Protein AF-A0A2M7WQL7-F1 (afdb_monomer)

Secondary structure (DSSP, 8-state):
-----------B-TTT--B--TT-TTTTSSSHHHHHHHHHHHHTTS-----

Radius of gyration: 15.18 Å; Cα contacts (8 Å, |Δi|>4): 49; chains: 1; bounding box: 36×24×45 Å

Sequence (51 aa):
MTSTATSDLKFRCPTCKKQVTRGSDYFPFCSDRCKIIDLGAWASGDYSIAG

pLDDT: mean 88.39, std 15.06, range [47.84, 98.5]

Mean predicted aligned error: 7.05 Å

Foldseek 3Di:
DDDDCPDPPQQAAPQPGDTDDPPPPPPVHPDPVSVVVVVVCVVVVVDDDDD

Nearest PDB structures (foldseek):
  4tma-assembly1_I  TM=8.703E-01  e=9.928E-04  Escherichia coli K-12
  4tma-assembly1_K  TM=8.659E-01  e=1.563E-03  Escherichia coli K-12
  4tma-assembly2_J  TM=8.981E-01  e=4.176E-03  Escherichia coli K-12
  8hky-assembly1_S14P  TM=3.512E-01  e=8.024E+00  Sulfolobus acidocaldarius DSM 639

Solvent-accessible surface area (backbone atoms only — not comparable to full-atom values): 3361 Å² total; per-residue (Å²): 139,90,84,82,84,73,74,80,81,74,41,48,9,82,76,78,59,46,74,32,62,88,87,44,98,41,51,70,26,69,35,66,70,44,49,52,52,52,52,48,37,49,75,72,55,79,52,82,78,91,127

Structure (mmCIF, N/CA/C/O backbone):
data_AF-A0A2M7WQL7-F1
#
_entry.id   AF-A0A2M7WQL7-F1
#
loop_
_atom_site.group_PDB
_atom_site.id
_atom_site.type_symbol
_atom_site.label_atom_id
_atom_site.label_alt_id
_atom_site.label_comp_id
_atom_site.label_asym_id
_atom_site.label_entity_id
_atom_site.label_seq_id
_atom_site.pdbx_PDB_ins_code
_atom_site.Cartn_x
_atom_site.Cartn_y
_atom_site.Cartn_z
_atom_site.occupancy
_atom_site.B_iso_or_equiv
_atom_site.auth_seq_id
_atom_site.auth_comp_id
_atom_site.auth_asym_id
_atom_site.auth_atom_id
_atom_site.pdbx_PDB_model_num
ATOM 1 N N . MET A 1 1 ? -27.377 -12.891 28.119 1.00 47.84 1 MET A N 1
ATOM 2 C CA . MET A 1 1 ? -27.067 -13.767 26.972 1.00 47.84 1 MET A CA 1
ATOM 3 C C . MET A 1 1 ? -26.286 -12.944 25.961 1.00 47.84 1 MET A C 1
ATOM 5 O O . MET A 1 1 ? -26.863 -12.222 25.164 1.00 47.84 1 MET A O 1
ATOM 9 N N . THR A 1 2 ? -24.966 -12.937 26.115 1.00 56.22 2 THR A N 1
ATOM 10 C CA . THR A 1 2 ? -23.992 -12.276 25.244 1.00 56.22 2 THR A CA 1
ATOM 11 C C . THR A 1 2 ? -23.682 -13.188 24.059 1.00 56.22 2 THR A C 1
ATOM 13 O O . THR A 1 2 ? -23.294 -14.329 24.287 1.00 56.22 2 THR A O 1
ATOM 16 N N . SER A 1 3 ? -23.841 -12.707 22.820 1.00 67.25 3 SER A N 1
ATOM 17 C CA . SER A 1 3 ? -22.992 -13.046 21.658 1.00 67.25 3 SER A CA 1
ATOM 18 C C . SER A 1 3 ? -23.623 -12.601 20.339 1.00 67.25 3 SER A C 1
ATOM 20 O O . SER A 1 3 ? -24.445 -13.304 19.766 1.00 67.25 3 SER A O 1
ATOM 22 N N . THR A 1 4 ? -23.126 -11.489 19.808 1.00 52.25 4 THR A N 1
ATOM 23 C CA . THR A 1 4 ? -22.897 -11.326 18.366 1.00 52.25 4 THR A CA 1
ATOM 24 C C . THR A 1 4 ? -21.602 -10.545 18.229 1.00 52.25 4 THR A C 1
ATOM 26 O O . THR A 1 4 ? -21.590 -9.318 18.185 1.00 52.25 4 THR A O 1
ATOM 29 N N . ALA A 1 5 ? -20.484 -11.271 18.239 1.00 60.00 5 ALA A N 1
ATOM 30 C CA . ALA A 1 5 ? -19.217 -10.752 17.753 1.00 60.00 5 ALA A CA 1
ATOM 31 C C . ALA A 1 5 ? -19.314 -10.677 16.224 1.00 60.00 5 ALA A C 1
ATOM 33 O O . ALA A 1 5 ? -18.855 -11.566 15.512 1.00 60.00 5 ALA A O 1
ATOM 34 N N . THR A 1 6 ? -19.972 -9.633 15.719 1.00 54.50 6 THR A N 1
ATOM 35 C CA . THR A 1 6 ? -19.865 -9.252 14.313 1.00 54.50 6 THR A CA 1
ATOM 36 C C . THR A 1 6 ? -18.436 -8.772 14.135 1.00 54.50 6 THR A C 1
ATOM 38 O O . THR A 1 6 ? -18.085 -7.677 14.563 1.00 54.50 6 THR A O 1
ATOM 41 N N . SER A 1 7 ? -17.596 -9.670 13.629 1.00 56.59 7 SER A N 1
ATOM 42 C CA . SER A 1 7 ? -16.179 -9.480 13.356 1.00 56.59 7 SER A CA 1
ATOM 43 C C . SER A 1 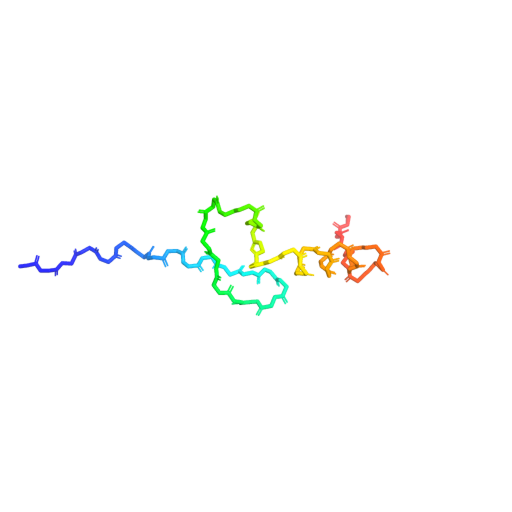7 ? -15.898 -8.064 12.866 1.00 56.59 7 SER A C 1
ATOM 45 O O . SER A 1 7 ? -16.269 -7.699 11.750 1.00 56.59 7 SER A O 1
ATOM 47 N N . ASP A 1 8 ? -15.243 -7.291 13.724 1.00 59.62 8 ASP A N 1
ATOM 48 C CA . ASP A 1 8 ? 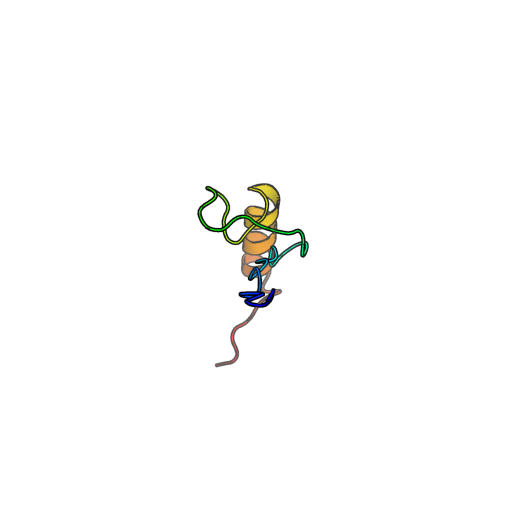-14.604 -6.026 13.406 1.00 59.62 8 ASP A CA 1
ATOM 49 C C . ASP A 1 8 ? -13.615 -6.311 12.265 1.00 59.62 8 ASP A C 1
ATOM 51 O O . ASP A 1 8 ? -12.509 -6.811 12.496 1.00 59.62 8 ASP A O 1
ATOM 55 N N . LEU A 1 9 ? -14.061 -6.144 11.013 1.00 63.59 9 LEU A N 1
ATOM 56 C CA . LEU A 1 9 ? -13.246 -6.333 9.815 1.00 63.59 9 LEU A CA 1
ATOM 57 C C . LEU A 1 9 ? -12.195 -5.223 9.814 1.00 63.59 9 LEU A C 1
ATOM 59 O O . LEU A 1 9 ? -12.334 -4.184 9.174 1.00 63.59 9 LEU A O 1
ATOM 63 N N . LYS A 1 10 ? -11.143 -5.440 10.604 1.00 75.31 10 LYS A N 1
ATOM 64 C CA . LYS A 1 10 ? -9.999 -4.552 10.745 1.00 75.31 10 LYS A CA 1
ATOM 65 C C . LYS A 1 10 ? -9.222 -4.595 9.439 1.00 75.31 10 LYS A C 1
ATOM 67 O O . LYS A 1 10 ? -8.362 -5.455 9.241 1.00 75.31 10 LYS A O 1
ATOM 72 N N . PHE A 1 11 ? -9.542 -3.665 8.546 1.00 91.38 11 PHE A N 1
ATOM 73 C CA . PHE A 1 11 ? -8.778 -3.433 7.331 1.00 91.38 11 PHE A CA 1
ATOM 74 C C . PHE A 1 11 ? -7.316 -3.148 7.694 1.00 91.38 11 PHE A C 1
ATOM 76 O O . PHE A 1 11 ? -7.013 -2.514 8.712 1.00 91.38 11 PHE A O 1
ATOM 83 N N . ARG A 1 12 ? -6.396 -3.624 6.856 1.00 95.56 12 ARG A N 1
ATOM 84 C CA . ARG A 1 12 ? -4.957 -3.425 7.035 1.00 95.56 12 ARG A CA 1
ATOM 85 C C . ARG A 1 12 ? -4.387 -2.703 5.830 1.00 95.56 12 ARG A C 1
ATOM 87 O O . ARG A 1 12 ? -4.708 -3.050 4.699 1.00 95.56 12 ARG A O 1
ATOM 94 N N . CYS A 1 13 ? -3.496 -1.754 6.089 1.00 96.94 13 CYS A N 1
ATOM 95 C CA . CYS A 1 13 ? -2.754 -1.058 5.051 1.00 96.94 13 CYS A CA 1
ATOM 96 C C . CYS A 1 13 ? -1.975 -2.082 4.204 1.00 96.94 13 CYS A C 1
ATOM 98 O O . CYS A 1 13 ? -1.205 -2.859 4.780 1.00 96.94 13 CYS A O 1
ATOM 100 N N . PRO A 1 14 ? -2.121 -2.089 2.869 1.00 96.69 14 PRO A N 1
ATOM 101 C CA . PRO A 1 14 ? -1.438 -3.059 2.019 1.00 96.69 14 PRO A CA 1
ATOM 102 C C . PRO A 1 14 ? 0.087 -2.946 2.123 1.00 96.69 14 PRO A C 1
ATOM 104 O O . PRO A 1 14 ? 0.764 -3.972 2.157 1.00 96.69 14 PRO A O 1
ATOM 107 N N . THR A 1 15 ? 0.601 -1.727 2.297 1.00 97.88 15 THR A N 1
ATOM 108 C CA . THR A 1 15 ? 2.033 -1.409 2.351 1.00 97.88 15 THR A CA 1
ATOM 109 C C . THR A 1 15 ? 2.701 -1.813 3.668 1.00 97.88 15 THR A C 1
ATOM 111 O O . THR A 1 15 ? 3.732 -2.472 3.660 1.00 97.88 15 THR A O 1
ATOM 114 N N . CYS A 1 16 ? 2.133 -1.432 4.821 1.00 97.50 16 CYS A N 1
ATOM 115 C CA . CYS A 1 16 ? 2.797 -1.602 6.128 1.00 97.50 16 CYS A CA 1
ATOM 116 C C . CYS A 1 16 ? 2.004 -2.424 7.157 1.00 97.50 16 CYS A C 1
ATOM 118 O O . CYS A 1 16 ? 2.432 -2.567 8.300 1.00 97.50 16 CYS A O 1
ATOM 120 N N . LYS A 1 17 ? 0.830 -2.944 6.778 1.00 96.50 17 LYS A N 1
ATOM 121 C CA . LYS A 1 17 ? -0.043 -3.825 7.578 1.00 96.50 17 LYS A CA 1
ATOM 122 C C . LYS A 1 17 ? -0.636 -3.226 8.866 1.00 96.50 17 LYS A C 1
ATOM 124 O O . LYS A 1 17 ? -1.341 -3.936 9.591 1.00 96.50 17 LYS A O 1
ATOM 129 N N . LYS A 1 18 ? -0.432 -1.927 9.125 1.00 95.56 18 LYS A N 1
ATOM 130 C CA . LYS A 1 18 ? -1.126 -1.178 10.191 1.00 95.56 18 LYS A CA 1
ATOM 131 C C . LYS A 1 18 ? -2.642 -1.192 9.980 1.00 95.56 18 LYS A C 1
ATOM 133 O O . LYS A 1 18 ? -3.101 -1.270 8.842 1.00 95.56 18 LYS A O 1
ATOM 138 N N . GLN A 1 19 ? -3.410 -1.103 11.065 1.00 94.31 19 GLN A N 1
ATOM 139 C CA . GLN A 1 19 ? -4.870 -0.987 10.989 1.00 94.31 19 GLN A CA 1
ATOM 140 C C . GLN A 1 19 ? -5.278 0.301 10.264 1.00 94.31 19 GLN A C 1
ATOM 142 O O . GLN A 1 19 ? -4.633 1.336 10.439 1.00 94.31 19 GLN A O 1
ATOM 147 N N . VAL A 1 20 ? -6.348 0.232 9.470 1.00 94.75 20 VAL A N 1
ATOM 148 C CA . VAL A 1 20 ? -6.924 1.392 8.781 1.00 94.75 20 VAL A CA 1
ATOM 149 C C . VAL A 1 20 ? -8.415 1.502 9.063 1.00 94.75 20 VAL A C 1
ATOM 151 O O . VAL A 1 20 ? -9.131 0.502 9.129 1.00 94.75 20 VAL A O 1
ATOM 154 N N . THR A 1 21 ? -8.875 2.738 9.211 1.00 90.25 21 THR A N 1
ATOM 155 C CA . THR A 1 21 ? -10.295 3.062 9.331 1.00 90.25 21 THR A CA 1
ATOM 156 C C . THR A 1 21 ? -10.897 3.151 7.936 1.00 90.25 21 THR A C 1
ATOM 158 O O . THR A 1 21 ? -10.382 3.872 7.080 1.00 90.25 21 THR A O 1
ATOM 161 N N . ARG A 1 22 ? -11.989 2.424 7.687 1.00 90.44 22 ARG A N 1
ATOM 162 C CA . ARG A 1 22 ? -12.724 2.532 6.421 1.00 90.44 22 ARG A CA 1
ATOM 163 C C . ARG A 1 22 ? -13.279 3.950 6.266 1.00 90.44 22 ARG A C 1
ATOM 165 O O . ARG A 1 22 ? -13.880 4.465 7.201 1.00 90.44 22 ARG A O 1
ATOM 172 N N . GLY A 1 23 ? -13.097 4.550 5.091 1.00 88.06 23 GLY A N 1
ATOM 173 C CA . GLY A 1 23 ? -13.587 5.901 4.793 1.00 88.06 23 GLY A CA 1
ATOM 174 C C . GLY A 1 23 ? -12.674 7.043 5.248 1.00 88.06 23 GLY A C 1
ATOM 175 O O . GLY A 1 23 ? -13.076 8.192 5.127 1.00 88.06 23 GLY A O 1
ATOM 176 N N . SER A 1 24 ? -11.465 6.760 5.750 1.00 91.00 24 SER A N 1
ATOM 177 C CA . SER A 1 24 ? -10.447 7.807 5.889 1.00 91.00 24 SER A CA 1
ATOM 178 C C . SER A 1 24 ? -9.959 8.280 4.517 1.00 91.00 24 SER A C 1
ATOM 180 O O . SER A 1 24 ? -9.979 7.511 3.554 1.00 91.00 24 SER A O 1
ATOM 182 N N . ASP A 1 25 ? -9.432 9.503 4.447 1.00 95.38 25 ASP A N 1
ATOM 183 C CA . ASP A 1 25 ? -8.934 10.115 3.201 1.00 95.38 25 ASP A CA 1
ATOM 184 C C . ASP A 1 25 ? -7.835 9.296 2.506 1.00 95.38 25 ASP A C 1
ATOM 186 O O . ASP A 1 25 ? -7.620 9.407 1.299 1.00 95.38 25 ASP A O 1
ATOM 190 N N . TYR A 1 26 ? -7.134 8.456 3.270 1.00 95.56 26 TYR A N 1
ATOM 191 C CA . TYR A 1 26 ? -6.049 7.616 2.773 1.00 95.56 26 TYR A CA 1
ATOM 192 C C . TYR A 1 26 ? -6.451 6.159 2.564 1.00 95.56 26 TYR A C 1
ATOM 194 O O . TYR A 1 26 ? -5.624 5.391 2.076 1.00 95.56 26 TYR A O 1
ATOM 202 N N . PHE A 1 27 ? -7.672 5.750 2.924 1.00 95.19 27 PHE A N 1
ATOM 203 C CA . PHE A 1 27 ? -8.129 4.370 2.766 1.00 95.19 27 PHE A CA 1
ATOM 204 C C . PHE A 1 27 ? -7.945 3.905 1.303 1.00 95.19 27 PHE A C 1
ATOM 206 O O . PHE A 1 27 ? -8.364 4.622 0.394 1.00 95.19 27 PHE A O 1
ATOM 213 N N . PRO A 1 28 ? -7.325 2.732 1.035 1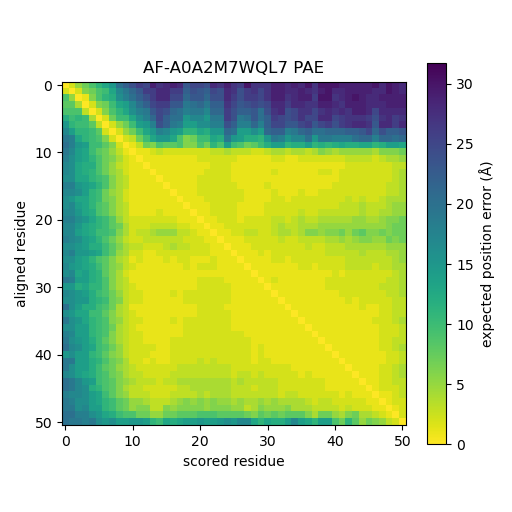.00 95.88 28 PRO A N 1
ATOM 214 C CA . PRO A 1 28 ? -7.032 1.612 1.946 1.00 95.88 28 PRO A CA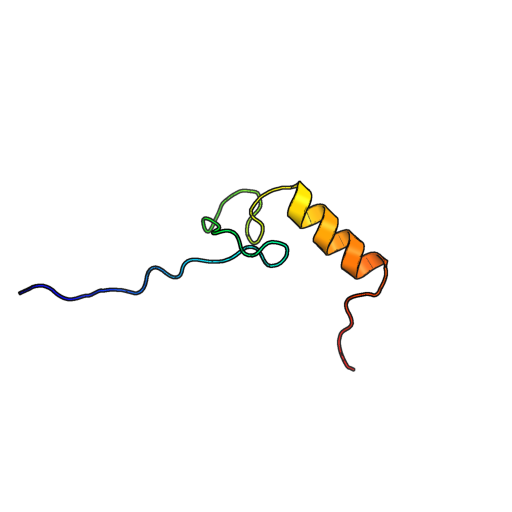 1
ATOM 215 C C . PRO A 1 28 ? -5.686 1.686 2.697 1.00 95.88 28 PRO A C 1
ATOM 217 O O . PRO A 1 28 ? -5.297 0.734 3.376 1.00 95.88 28 PRO A O 1
ATOM 220 N N . PHE A 1 29 ? -4.949 2.788 2.596 1.00 97.81 29 PHE A N 1
ATOM 221 C CA . PHE A 1 29 ? -3.660 3.005 3.252 1.00 97.81 29 PHE A CA 1
ATOM 222 C C . PHE A 1 29 ? -3.809 3.694 4.616 1.00 97.81 29 PHE A C 1
ATOM 224 O O . PHE A 1 29 ? -4.820 4.322 4.919 1.00 97.81 29 PHE A O 1
ATOM 231 N N . CYS A 1 30 ? -2.783 3.582 5.467 1.00 96.88 30 CYS A N 1
ATOM 232 C CA . CYS A 1 30 ? -2.789 4.258 6.770 1.00 96.88 30 CYS A CA 1
ATOM 233 C C . CYS A 1 30 ? -2.325 5.722 6.706 1.00 96.88 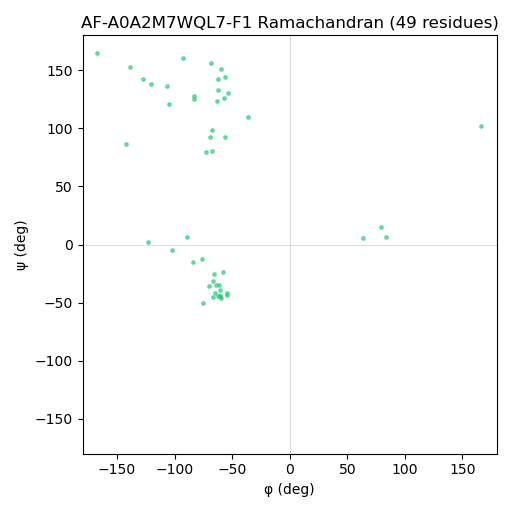30 CYS A C 1
ATOM 235 O O . CYS A 1 30 ? -2.477 6.441 7.688 1.00 96.88 30 CYS A O 1
ATOM 237 N N . SER A 1 31 ? -1.693 6.143 5.607 1.00 97.38 31 SER A N 1
ATOM 238 C CA . SER A 1 31 ? -1.187 7.503 5.401 1.00 97.38 31 SER A CA 1
ATOM 239 C C . SER A 1 31 ? -0.800 7.741 3.942 1.00 97.38 31 SER A C 1
ATOM 241 O O . SER A 1 31 ? -0.573 6.785 3.194 1.00 97.38 31 SER A O 1
ATOM 243 N N . ASP A 1 32 ? -0.630 9.013 3.577 1.00 97.88 32 ASP A N 1
ATOM 244 C CA . ASP A 1 32 ? -0.141 9.436 2.259 1.00 97.88 32 ASP A CA 1
ATOM 245 C C . ASP A 1 32 ? 1.204 8.790 1.883 1.00 97.88 32 ASP A C 1
ATOM 247 O O . ASP A 1 32 ? 1.371 8.250 0.793 1.00 97.88 32 ASP A O 1
ATOM 251 N N . ARG A 1 33 ? 2.139 8.702 2.840 1.00 98.12 33 ARG A N 1
ATOM 252 C CA . ARG A 1 33 ? 3.432 8.030 2.631 1.00 98.12 33 ARG A CA 1
ATOM 253 C C . ARG A 1 33 ? 3.271 6.590 2.129 1.00 98.12 33 ARG A C 1
ATOM 255 O O . ARG A 1 33 ? 4.015 6.170 1.251 1.00 98.12 33 ARG A O 1
ATOM 262 N N . CYS A 1 34 ? 2.338 5.819 2.694 1.00 98.44 34 CYS A N 1
ATOM 263 C CA . CYS A 1 34 ? 2.137 4.429 2.268 1.00 98.44 34 CYS A CA 1
ATOM 264 C C . CYS A 1 34 ? 1.521 4.344 0.868 1.00 98.44 34 CYS A C 1
ATOM 266 O O . CYS A 1 34 ? 1.918 3.474 0.101 1.00 98.44 34 CYS A O 1
ATOM 268 N N . LYS A 1 35 ? 0.621 5.273 0.523 1.00 97.94 35 LYS A N 1
ATOM 269 C CA . LYS A 1 35 ? 0.070 5.401 -0.830 1.00 97.94 35 LYS A CA 1
ATOM 270 C C . LYS A 1 35 ? 1.175 5.675 -1.856 1.00 97.94 35 LYS A C 1
ATOM 272 O O . LYS A 1 35 ? 1.224 5.009 -2.882 1.00 97.94 35 LYS A O 1
ATOM 277 N N . ILE A 1 36 ? 2.089 6.605 -1.568 1.00 98.38 36 ILE A N 1
ATOM 278 C CA . ILE A 1 36 ? 3.205 6.935 -2.471 1.00 98.38 36 ILE A CA 1
ATOM 279 C C . ILE A 1 36 ? 4.163 5.749 -2.641 1.00 98.38 36 ILE A C 1
ATOM 281 O O . ILE A 1 36 ? 4.582 5.472 -3.759 1.00 98.38 36 ILE A O 1
ATOM 285 N N . ILE A 1 37 ? 4.492 5.027 -1.563 1.00 98.50 37 ILE A N 1
ATOM 286 C CA . ILE A 1 37 ? 5.348 3.829 -1.643 1.00 98.50 37 ILE A CA 1
ATOM 287 C C . ILE A 1 37 ? 4.707 2.759 -2.533 1.00 98.50 37 ILE A C 1
ATOM 289 O O . ILE A 1 37 ? 5.393 2.174 -3.364 1.00 98.50 37 ILE A O 1
ATOM 293 N N . ASP A 1 38 ? 3.405 2.518 -2.368 1.00 98.06 38 ASP A N 1
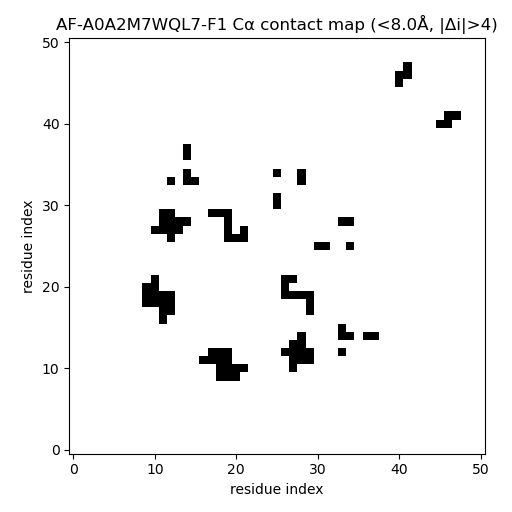ATOM 294 C CA . ASP A 1 38 ? 2.675 1.538 -3.175 1.00 98.06 38 ASP A CA 1
ATOM 295 C C . ASP A 1 38 ? 2.682 1.912 -4.665 1.00 98.06 38 ASP A C 1
ATOM 297 O O . ASP A 1 38 ? 3.005 1.081 -5.509 1.00 98.06 38 ASP A O 1
ATOM 301 N N . LEU A 1 39 ? 2.442 3.190 -4.983 1.00 98.12 39 LEU A N 1
ATOM 302 C CA . LEU A 1 39 ? 2.568 3.713 -6.348 1.00 98.12 39 LEU A CA 1
ATOM 303 C C . LEU A 1 39 ? 3.995 3.571 -6.896 1.00 98.12 39 LEU A C 1
ATOM 305 O O . LEU A 1 39 ? 4.171 3.238 -8.066 1.00 98.12 39 LEU A O 1
ATOM 309 N N . GLY A 1 40 ? 5.007 3.801 -6.057 1.00 98.12 40 GLY A N 1
ATOM 310 C CA . GLY A 1 40 ? 6.410 3.607 -6.411 1.00 98.12 40 GLY A CA 1
ATOM 311 C C . GLY A 1 40 ? 6.720 2.163 -6.802 1.00 98.12 40 GLY A C 1
ATOM 312 O O . GLY A 1 40 ? 7.360 1.958 -7.825 1.00 98.12 40 GLY A O 1
ATOM 313 N N . ALA A 1 41 ? 6.208 1.185 -6.048 1.00 98.19 41 ALA A N 1
ATOM 314 C CA . ALA A 1 41 ? 6.380 -0.245 -6.330 1.00 98.19 41 ALA A CA 1
ATOM 315 C C . ALA A 1 41 ? 5.718 -0.677 -7.656 1.00 98.19 41 ALA A C 1
ATOM 317 O O . ALA A 1 41 ? 6.238 -1.519 -8.385 1.00 98.19 41 ALA A O 1
ATOM 318 N N . TRP A 1 42 ? 4.583 -0.070 -8.015 1.00 97.31 42 TRP A N 1
ATOM 319 C CA . TRP A 1 42 ? 4.000 -0.248 -9.349 1.00 97.31 42 TRP A CA 1
ATOM 320 C C . TRP A 1 42 ? 4.879 0.361 -10.443 1.00 97.31 42 TRP A C 1
ATOM 322 O O . TRP A 1 42 ? 5.117 -0.273 -11.468 1.00 97.31 42 TRP A O 1
ATOM 332 N N . ALA A 1 43 ? 5.375 1.581 -10.231 1.00 97.81 43 ALA A N 1
ATOM 333 C CA . ALA A 1 43 ? 6.201 2.282 -11.209 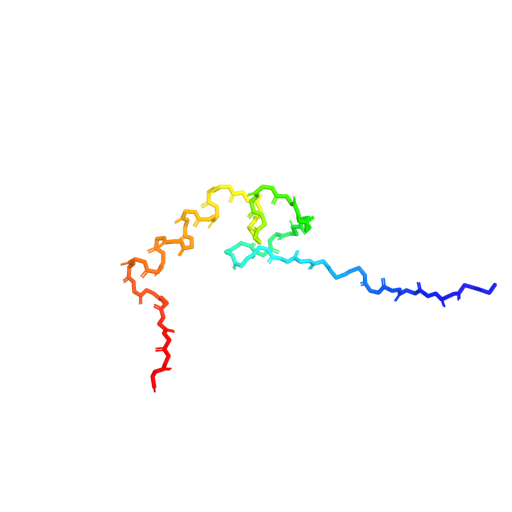1.00 97.81 43 ALA A CA 1
ATOM 334 C C . ALA A 1 43 ? 7.572 1.614 -11.433 1.00 97.81 43 ALA A C 1
ATOM 336 O O . ALA A 1 43 ? 8.097 1.677 -12.543 1.00 97.81 43 ALA A O 1
ATOM 337 N N . SER A 1 44 ? 8.143 0.969 -10.410 1.00 98.00 44 SER A N 1
ATOM 338 C CA . SER A 1 44 ? 9.378 0.177 -10.512 1.00 98.00 44 SER A CA 1
ATOM 339 C C . SER A 1 44 ? 9.172 -1.194 -11.160 1.00 98.00 44 SER A C 1
ATOM 341 O O . SER A 1 44 ? 10.153 -1.833 -11.535 1.00 98.00 44 SER A O 1
ATOM 343 N N . GLY A 1 45 ? 7.922 -1.641 -11.318 1.00 96.44 45 GLY A N 1
ATOM 344 C CA . GLY A 1 45 ? 7.599 -2.971 -11.832 1.00 96.44 45 GLY A CA 1
ATOM 345 C C . GLY A 1 45 ? 7.729 -4.091 -10.795 1.00 96.44 45 GLY A C 1
ATOM 346 O O . GLY A 1 45 ? 7.725 -5.261 -11.173 1.00 96.44 45 GLY A O 1
ATOM 347 N N . ASP A 1 46 ? 7.807 -3.763 -9.501 1.00 96.94 46 ASP A N 1
ATOM 348 C CA . ASP A 1 46 ? 7.823 -4.764 -8.421 1.00 96.94 46 ASP A CA 1
ATOM 349 C C . ASP A 1 46 ? 6.489 -5.523 -8.341 1.00 96.94 46 ASP A C 1
ATOM 351 O O . ASP A 1 46 ? 6.425 -6.667 -7.885 1.00 96.94 46 ASP A O 1
ATOM 355 N N . TYR A 1 47 ? 5.412 -4.885 -8.803 1.00 95.94 47 TYR A N 1
ATOM 356 C CA . TYR A 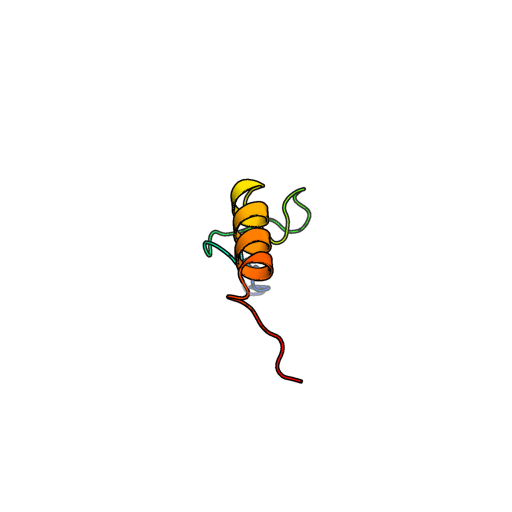1 47 ? 4.101 -5.494 -8.965 1.00 95.94 47 TYR A CA 1
ATOM 357 C C . TYR A 1 47 ? 3.788 -5.736 -10.439 1.00 95.94 47 TYR A C 1
ATOM 359 O O . TYR A 1 47 ? 3.981 -4.874 -11.295 1.00 95.94 47 TYR A O 1
ATOM 367 N N . SER A 1 48 ? 3.245 -6.916 -10.726 1.00 94.44 48 SER A N 1
ATOM 368 C CA . SER A 1 48 ? 2.768 -7.296 -12.051 1.00 94.44 48 SER A CA 1
ATOM 369 C C . SER A 1 48 ? 1.456 -8.063 -11.938 1.00 94.44 48 SER A C 1
ATOM 371 O O . SER A 1 48 ? 1.161 -8.696 -10.922 1.00 94.44 48 SER A O 1
ATOM 373 N N . ILE A 1 49 ? 0.652 -7.981 -12.993 1.00 93.31 49 ILE A N 1
ATOM 374 C CA . ILE A 1 49 ? -0.556 -8.784 -13.151 1.00 93.31 49 ILE A CA 1
ATOM 375 C C . ILE A 1 49 ? -0.209 -9.856 -14.178 1.00 93.31 49 ILE A C 1
ATOM 377 O O . ILE A 1 49 ? 0.201 -9.524 -15.289 1.00 93.31 49 ILE A O 1
ATOM 381 N N . ALA A 1 50 ? -0.330 -11.128 -13.7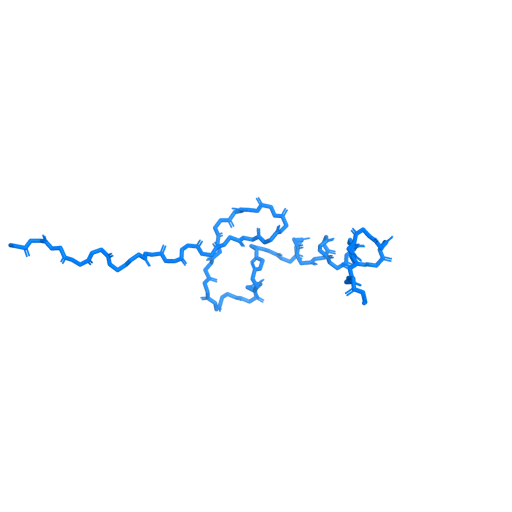95 1.00 90.56 50 ALA A N 1
ATOM 382 C CA . ALA A 1 50 ? -0.168 -12.227 -14.739 1.00 90.56 50 ALA A CA 1
ATOM 383 C C . ALA A 1 50 ? -1.273 -12.134 -15.804 1.00 90.56 50 ALA A C 1
ATOM 385 O O . ALA A 1 50 ? -2.453 -12.049 -15.453 1.00 90.56 50 ALA A O 1
ATOM 386 N N . GLY A 1 51 ? -0.859 -12.074 -17.072 1.00 81.38 51 GLY A N 1
ATOM 387 C CA . GLY A 1 51 ? -1.744 -12.077 -18.239 1.00 81.38 51 GLY A CA 1
ATOM 388 C C . GLY A 1 51 ? -2.160 -13.475 -18.661 1.00 81.38 51 GLY A C 1
ATOM 389 O O . GLY A 1 51 ? -1.441 -14.438 -18.306 1.00 81.38 51 GLY A O 1
#